Protein AF-A0A372FCJ3-F1 (afdb_monomer_lite)

Radius of gyration: 27.19 Å; chains: 1; bounding box: 44×43×86 Å

Structure (mmCIF, N/CA/C/O backbone):
data_AF-A0A372FCJ3-F1
#
_entry.id   AF-A0A372FCJ3-F1
#
loop_
_atom_site.group_PDB
_atom_site.id
_atom_site.type_symbol
_atom_site.label_atom_id
_atom_site.label_alt_id
_atom_site.label_comp_id
_atom_site.label_asym_id
_atom_site.label_entity_id
_atom_site.label_seq_id
_atom_site.pdbx_PDB_ins_code
_atom_site.Cartn_x
_atom_site.Cartn_y
_atom_site.Cartn_z
_atom_site.occupancy
_atom_site.B_iso_or_equiv
_atom_site.auth_seq_id
_atom_site.auth_comp_id
_atom_site.auth_asym_id
_atom_site.auth_atom_id
_atom_site.pdbx_PDB_model_num
ATOM 1 N N . MET A 1 1 ? 21.772 30.551 -69.635 1.00 58.91 1 MET A N 1
ATOM 2 C CA . MET A 1 1 ? 21.887 29.439 -68.669 1.00 58.91 1 MET A CA 1
ATOM 3 C C . MET A 1 1 ? 22.536 28.269 -69.387 1.00 58.91 1 MET A C 1
ATOM 5 O O . MET A 1 1 ? 22.047 27.864 -70.429 1.00 58.91 1 MET A O 1
ATOM 9 N N . ASN A 1 2 ? 23.707 27.849 -68.930 1.00 59.19 2 ASN A N 1
ATOM 10 C CA . ASN A 1 2 ? 24.645 26.961 -69.618 1.00 59.19 2 ASN A CA 1
ATOM 11 C C . ASN A 1 2 ? 24.620 25.565 -68.984 1.00 59.19 2 ASN A C 1
ATOM 13 O O . ASN A 1 2 ? 24.440 25.435 -67.778 1.00 59.19 2 ASN A O 1
ATOM 17 N N . THR A 1 3 ? 24.827 24.522 -69.788 1.00 62.16 3 THR A N 1
ATOM 18 C CA . THR A 1 3 ? 24.641 23.112 -69.394 1.00 62.16 3 THR A CA 1
ATOM 19 C C . THR A 1 3 ? 25.430 22.729 -68.136 1.00 62.16 3 THR A C 1
ATOM 21 O O . THR A 1 3 ? 24.946 21.970 -67.310 1.00 62.16 3 THR A O 1
ATOM 24 N N . ARG A 1 4 ? 26.602 23.344 -67.917 1.00 72.12 4 ARG A N 1
ATOM 25 C CA . ARG A 1 4 ? 27.419 23.161 -66.701 1.00 72.12 4 ARG A CA 1
ATOM 26 C C . ARG A 1 4 ? 26.780 23.738 -65.427 1.00 72.12 4 ARG A C 1
ATOM 28 O O . ARG A 1 4 ? 26.968 23.170 -64.361 1.00 72.12 4 ARG A O 1
ATOM 35 N N . GLN A 1 5 ? 26.039 24.844 -65.533 1.00 75.44 5 GLN A N 1
ATOM 36 C CA . GLN A 1 5 ? 25.292 25.430 -64.411 1.00 75.44 5 GLN A CA 1
ATOM 37 C C . GLN A 1 5 ? 24.032 24.614 -64.094 1.00 75.44 5 GLN A C 1
ATOM 39 O O . GLN A 1 5 ? 23.666 24.487 -62.932 1.00 75.44 5 GLN A O 1
ATOM 44 N N . ILE A 1 6 ? 23.393 24.026 -65.112 1.00 76.38 6 ILE A N 1
ATOM 45 C CA . ILE A 1 6 ? 22.202 23.179 -64.932 1.00 76.38 6 ILE A CA 1
ATOM 46 C C . ILE A 1 6 ? 22.563 21.910 -64.144 1.00 76.38 6 ILE A C 1
ATOM 48 O O . ILE A 1 6 ? 21.882 21.590 -63.175 1.00 76.38 6 ILE A O 1
ATOM 52 N N . GLU A 1 7 ? 23.679 21.258 -64.481 1.00 76.56 7 GLU A N 1
ATOM 53 C CA . GLU A 1 7 ? 24.198 20.097 -63.738 1.00 76.56 7 GLU A CA 1
ATOM 54 C C . GLU A 1 7 ? 24.492 20.428 -62.264 1.00 76.56 7 GLU A C 1
ATOM 56 O O . GLU A 1 7 ? 24.111 19.682 -61.365 1.00 76.56 7 GLU A O 1
ATOM 61 N N . LEU A 1 8 ? 25.105 21.588 -61.993 1.00 73.81 8 LEU A N 1
ATOM 62 C CA . LEU A 1 8 ? 25.420 22.014 -60.625 1.00 73.81 8 LEU A CA 1
ATOM 63 C C . LEU A 1 8 ? 24.155 22.264 -59.787 1.00 73.81 8 LEU A C 1
ATOM 65 O O . LEU A 1 8 ? 24.099 21.904 -58.611 1.00 73.81 8 LEU A O 1
ATOM 69 N N . ILE A 1 9 ? 23.131 22.863 -60.401 1.00 77.88 9 ILE A N 1
ATOM 70 C CA . ILE A 1 9 ? 21.850 23.172 -59.753 1.00 77.88 9 ILE A CA 1
ATOM 71 C C . ILE A 1 9 ? 21.057 21.889 -59.464 1.00 77.88 9 ILE A C 1
ATOM 73 O O . ILE A 1 9 ? 20.470 21.773 -58.389 1.00 77.88 9 ILE A O 1
ATOM 77 N N . ILE A 1 10 ? 21.082 20.903 -60.368 1.00 77.19 10 ILE A N 1
ATOM 78 C CA . ILE A 1 10 ? 20.436 19.596 -60.162 1.00 77.19 10 ILE A CA 1
ATOM 79 C C . ILE A 1 10 ? 21.084 18.848 -58.990 1.00 77.19 10 ILE A C 1
ATOM 81 O O . ILE A 1 10 ? 20.373 18.309 -58.143 1.00 77.19 10 ILE A O 1
ATOM 85 N N . VAL A 1 11 ? 22.417 18.869 -58.887 1.00 78.38 11 VAL A N 1
ATOM 86 C CA . VAL A 1 11 ? 23.146 18.238 -57.773 1.00 78.38 11 VAL A CA 1
ATOM 87 C C . VAL A 1 11 ? 22.828 18.921 -56.434 1.00 78.38 11 VAL A C 1
ATOM 89 O O . VAL A 1 11 ? 22.583 18.237 -55.442 1.00 78.38 11 VAL A O 1
ATOM 92 N N . LEU A 1 12 ? 22.743 20.256 -56.399 1.00 71.31 12 LEU A N 1
ATOM 93 C CA . LEU A 1 12 ? 22.369 21.018 -55.196 1.00 71.31 12 LEU A CA 1
ATOM 94 C C . LEU A 1 12 ? 20.911 20.778 -54.757 1.00 71.31 12 LEU A C 1
ATOM 96 O O . LEU A 1 12 ? 20.634 20.659 -53.559 1.00 71.31 12 LEU A O 1
ATOM 100 N N . LEU A 1 13 ? 19.979 20.655 -55.707 1.00 69.81 13 LEU A N 1
ATOM 101 C CA . LEU A 1 13 ? 18.579 20.321 -55.421 1.00 69.81 13 LEU A CA 1
ATOM 102 C C . LEU A 1 13 ? 18.431 18.879 -54.918 1.00 69.81 13 LEU A C 1
ATOM 104 O O . LEU A 1 13 ? 17.693 18.650 -53.964 1.00 69.81 13 LEU A O 1
ATOM 108 N N . ALA A 1 14 ? 19.177 17.923 -55.480 1.00 65.56 14 ALA A N 1
ATOM 109 C CA . ALA A 1 14 ? 19.146 16.521 -55.059 1.00 65.56 14 ALA A CA 1
ATOM 110 C C . ALA A 1 14 ? 19.687 16.304 -53.631 1.00 65.56 14 ALA A C 1
ATOM 112 O O . ALA A 1 14 ? 19.119 15.520 -52.873 1.00 65.56 14 ALA A O 1
ATOM 113 N N . ILE A 1 15 ? 20.734 17.036 -53.229 1.00 65.38 15 ILE A N 1
ATOM 114 C CA . ILE A 1 15 ? 21.321 16.965 -51.875 1.00 65.38 15 ILE A CA 1
ATOM 115 C C . ILE A 1 15 ? 20.349 17.486 -50.802 1.00 65.38 15 ILE A C 1
ATOM 117 O O . ILE A 1 15 ? 20.347 16.998 -49.673 1.00 65.38 15 ILE A O 1
ATOM 121 N N . SER A 1 16 ? 19.467 18.422 -51.160 1.00 60.47 16 SER A N 1
ATOM 122 C CA . SER A 1 16 ? 18.473 19.000 -50.243 1.00 60.47 16 SER A CA 1
ATOM 123 C C . SER A 1 16 ? 17.337 18.021 -49.894 1.00 60.47 16 SER A C 1
ATOM 125 O O . SER A 1 16 ? 16.733 18.131 -48.828 1.00 60.47 16 SER A O 1
ATOM 127 N N . ILE A 1 17 ? 17.070 17.030 -50.757 1.00 60.62 17 ILE A N 1
ATOM 128 C CA . ILE A 1 17 ? 15.980 16.046 -50.593 1.00 60.62 17 ILE A CA 1
ATOM 129 C C . ILE A 1 17 ? 16.358 14.943 -49.581 1.00 60.62 17 ILE A C 1
ATOM 131 O O . ILE A 1 17 ? 15.484 14.295 -49.011 1.00 60.62 17 ILE A O 1
ATOM 135 N N . ILE A 1 18 ? 17.649 14.769 -49.273 1.00 58.88 18 ILE A N 1
ATOM 136 C CA . ILE A 1 18 ? 18.139 13.737 -48.339 1.00 58.88 18 ILE A CA 1
ATOM 137 C C . ILE A 1 18 ? 18.043 14.181 -46.861 1.00 58.88 18 ILE A C 1
ATOM 139 O O . ILE A 1 18 ? 18.215 13.367 -45.958 1.00 58.88 18 ILE A O 1
ATOM 143 N N . PHE A 1 19 ? 17.726 15.454 -46.587 1.00 58.00 19 PHE A N 1
ATOM 144 C CA . PHE A 1 19 ? 17.663 16.005 -45.222 1.00 58.00 19 PHE A CA 1
ATOM 145 C C . PHE A 1 19 ? 16.258 16.059 -44.595 1.00 58.00 19 PHE A C 1
ATOM 147 O O . PHE A 1 19 ? 16.135 16.434 -43.431 1.00 58.00 19 PHE A O 1
ATOM 154 N N . GLN A 1 20 ? 15.196 15.646 -45.297 1.00 62.28 20 GLN A N 1
ATOM 155 C CA . GLN A 1 20 ? 13.824 15.624 -44.749 1.00 62.28 20 GLN A CA 1
ATOM 156 C C . GLN A 1 20 ? 13.267 14.207 -44.544 1.00 62.28 20 GLN A C 1
ATOM 158 O O . GLN A 1 20 ? 12.072 13.963 -44.669 1.00 62.28 20 GLN A O 1
ATOM 163 N N . GLY A 1 21 ? 14.146 13.270 -44.182 1.00 57.34 21 GLY A N 1
ATOM 164 C CA . GLY A 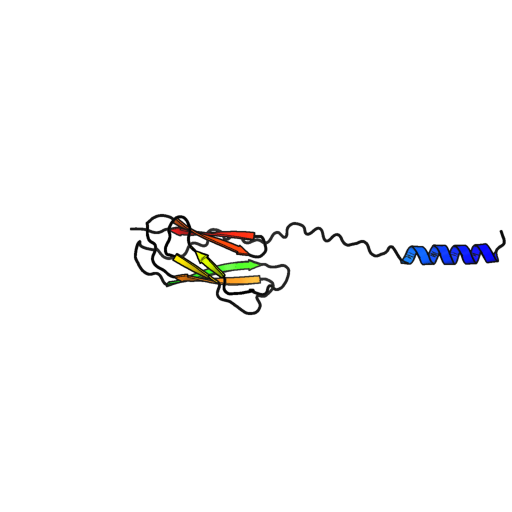1 21 ? 13.793 11.897 -43.817 1.00 57.34 21 GLY A CA 1
ATOM 165 C C . GLY A 1 21 ? 13.741 11.611 -42.314 1.00 57.34 21 GLY A C 1
ATOM 166 O O . GLY A 1 21 ? 13.664 10.451 -41.940 1.00 57.34 21 GLY A O 1
ATOM 167 N N . CYS A 1 22 ? 13.789 12.619 -41.439 1.00 58.19 22 CYS A N 1
ATOM 168 C CA . CYS A 1 22 ? 13.322 12.451 -40.064 1.00 58.19 22 CYS A CA 1
ATOM 169 C C . CYS A 1 22 ? 11.912 13.022 -39.999 1.00 58.19 22 CYS A C 1
ATOM 171 O O . CYS A 1 22 ? 11.716 14.169 -39.593 1.00 58.19 22 CYS A O 1
ATOM 173 N N . SER A 1 23 ? 10.918 12.207 -40.372 1.00 56.62 23 SER A N 1
ATOM 174 C CA . SER A 1 23 ? 9.629 12.368 -39.709 1.00 56.62 23 SER A CA 1
ATOM 175 C C . SER A 1 23 ? 9.979 12.294 -38.234 1.00 56.62 23 SER A C 1
ATOM 177 O O . SER A 1 23 ? 10.570 11.310 -37.786 1.00 56.62 23 SER A O 1
ATOM 179 N N . LYS A 1 24 ? 9.684 13.346 -37.469 1.00 46.84 24 LYS A N 1
ATOM 180 C CA . LYS A 1 24 ? 9.409 13.101 -36.064 1.00 46.84 24 LYS A CA 1
ATOM 181 C C . LYS A 1 24 ? 8.361 12.008 -36.131 1.00 46.84 24 LYS A C 1
ATOM 183 O O . LYS A 1 24 ? 7.272 12.219 -36.665 1.00 46.84 24 LYS A O 1
ATOM 188 N N . ASN A 1 25 ? 8.743 10.795 -35.754 1.00 54.34 25 ASN A N 1
ATOM 189 C CA . ASN A 1 25 ? 7.759 9.869 -35.272 1.00 54.34 25 ASN A CA 1
ATOM 190 C C . ASN A 1 25 ? 7.222 10.641 -34.080 1.00 54.34 25 ASN A C 1
ATOM 192 O O . ASN A 1 25 ? 7.838 10.646 -33.013 1.00 54.34 25 ASN A O 1
ATOM 196 N N . ASP A 1 26 ? 6.136 11.379 -34.301 1.00 47.34 26 ASP A N 1
ATOM 197 C CA . ASP A 1 26 ? 5.164 11.577 -33.261 1.00 47.34 26 ASP A CA 1
ATOM 198 C C . ASP A 1 26 ? 4.825 10.144 -32.887 1.00 47.34 26 ASP A C 1
ATOM 200 O O . ASP A 1 26 ? 3.992 9.468 -33.491 1.00 47.34 26 ASP A O 1
ATOM 204 N N . PHE A 1 27 ? 5.600 9.628 -31.932 1.00 46.09 27 PHE A N 1
ATOM 205 C CA . PHE A 1 27 ? 5.099 8.679 -30.990 1.00 46.09 27 PHE A CA 1
ATOM 206 C C . PHE A 1 27 ?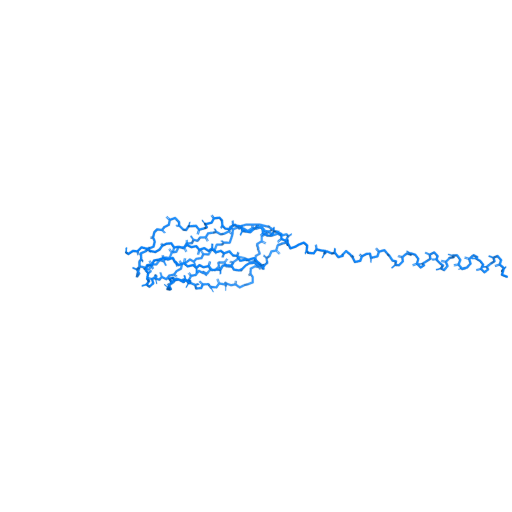 3.942 9.451 -30.388 1.00 46.09 27 PHE A C 1
ATOM 208 O O . PHE A 1 27 ? 4.084 10.199 -29.423 1.00 46.09 27 PHE A O 1
ATOM 215 N N . VAL A 1 28 ? 2.799 9.340 -31.063 1.00 42.16 28 VAL A N 1
ATOM 216 C CA . VAL A 1 28 ? 1.521 9.350 -30.412 1.00 42.16 28 VAL A CA 1
ATOM 217 C C . VAL A 1 28 ? 1.772 8.331 -29.321 1.00 42.16 28 VAL A C 1
ATOM 219 O O . VAL A 1 28 ? 1.776 7.124 -29.564 1.00 42.16 28 VAL A O 1
ATOM 222 N N . VAL A 1 29 ? 2.109 8.837 -28.132 1.00 46.50 29 VAL A N 1
ATOM 223 C CA . VAL A 1 29 ? 1.764 8.178 -26.894 1.00 46.50 29 VAL A CA 1
ATOM 224 C C . VAL A 1 29 ? 0.251 8.083 -27.035 1.00 46.50 29 VAL A C 1
ATOM 226 O O . VAL A 1 29 ? -0.495 8.952 -26.595 1.00 46.50 29 VAL A O 1
ATOM 22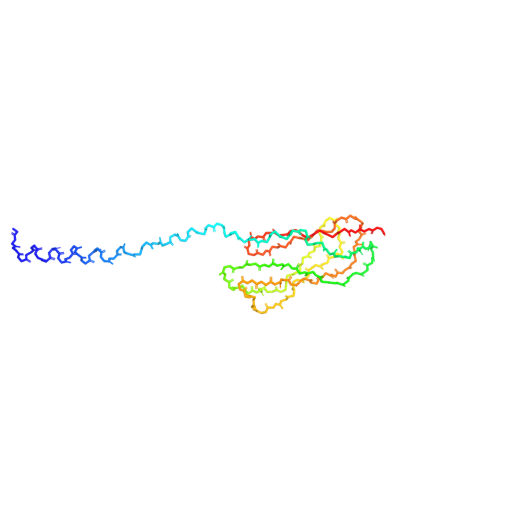9 N N . SER A 1 30 ? -0.209 7.066 -27.773 1.00 39.25 30 SER A N 1
ATOM 230 C CA . SER A 1 30 ? -1.500 6.473 -27.513 1.00 39.25 30 SER A CA 1
ATOM 231 C C . SER A 1 30 ? -1.453 6.314 -26.010 1.00 39.25 30 SER A C 1
ATOM 233 O O . SER A 1 30 ? -0.437 5.777 -25.551 1.00 39.25 30 SER A O 1
ATOM 235 N N . PRO A 1 31 ? -2.411 6.862 -25.242 1.00 40.44 31 PRO A N 1
ATOM 236 C CA . PRO A 1 31 ? -2.407 6.644 -23.808 1.00 40.44 31 PRO A CA 1
ATOM 237 C C . PRO A 1 31 ? -2.215 5.147 -23.655 1.00 40.44 31 PRO A C 1
ATOM 239 O O . PRO A 1 31 ? -3.014 4.371 -24.194 1.00 40.44 31 PRO A O 1
ATOM 242 N N . ALA A 1 32 ? -1.040 4.772 -23.137 1.00 47.59 32 ALA A N 1
ATOM 243 C CA . ALA A 1 32 ? -0.653 3.387 -23.066 1.00 47.59 32 ALA A CA 1
ATOM 244 C C . ALA A 1 32 ? -1.815 2.760 -22.324 1.00 47.59 32 ALA A C 1
ATOM 246 O O . ALA A 1 32 ? -2.195 3.229 -21.248 1.00 47.59 32 ALA A O 1
ATOM 247 N N . VAL A 1 33 ? -2.469 1.785 -22.941 1.00 44.31 33 VAL A N 1
ATOM 248 C CA . VAL A 1 33 ? -3.415 0.982 -22.191 1.00 44.31 33 VAL A CA 1
ATOM 249 C C . VAL A 1 33 ? -2.528 0.135 -21.292 1.00 44.31 33 VAL A C 1
ATOM 251 O O . VAL A 1 33 ? -2.204 -1.008 -21.593 1.00 44.31 33 VAL A O 1
ATOM 254 N N . VAL A 1 34 ? -2.053 0.733 -20.200 1.00 47.69 34 VAL A N 1
ATOM 255 C CA . VAL A 1 34 ? -1.636 -0.028 -19.045 1.00 47.69 34 VAL A CA 1
ATOM 256 C C . VAL A 1 34 ? -2.957 -0.556 -18.528 1.00 47.69 34 VAL A C 1
ATOM 258 O O . VAL A 1 34 ? -3.775 0.150 -17.941 1.00 47.69 34 VAL A O 1
ATOM 261 N N . ASN A 1 35 ? -3.214 -1.814 -18.838 1.00 42.75 35 ASN A N 1
ATOM 262 C CA . ASN A 1 35 ? -4.052 -2.610 -17.979 1.00 42.75 35 ASN A CA 1
ATOM 263 C C . ASN A 1 35 ? -3.328 -2.685 -16.624 1.00 42.75 35 ASN A C 1
ATOM 265 O O . ASN A 1 35 ? -2.322 -3.384 -16.497 1.00 42.75 35 ASN A O 1
ATOM 269 N N . PRO A 1 36 ? -3.899 -2.057 -15.594 1.00 58.44 36 PRO A N 1
ATOM 270 C CA . PRO A 1 36 ? -4.207 -2.825 -14.419 1.00 58.44 36 PRO A CA 1
ATOM 271 C C . PRO A 1 36 ? -5.679 -2.565 -14.126 1.00 58.44 36 PRO A C 1
ATOM 273 O O . PRO A 1 36 ? -6.002 -1.640 -13.385 1.00 58.44 36 PRO A O 1
ATOM 276 N N . PRO A 1 37 ? -6.625 -3.356 -14.655 1.00 54.34 37 PRO A N 1
ATOM 277 C CA . PRO A 1 37 ? -7.819 -3.542 -13.878 1.00 54.34 37 PRO A CA 1
ATOM 278 C C . PRO A 1 37 ? -7.355 -4.491 -12.784 1.00 54.34 37 PRO A C 1
ATOM 280 O O . PRO A 1 37 ? -7.238 -5.684 -13.027 1.00 54.34 37 PRO A O 1
ATOM 283 N N . CYS A 1 38 ? -6.978 -3.967 -11.622 1.00 62.12 38 CYS A N 1
ATOM 284 C CA . CYS A 1 38 ? -7.072 -4.730 -10.388 1.00 62.12 38 CYS A CA 1
ATOM 285 C C . CYS A 1 38 ? -8.531 -5.182 -10.332 1.00 62.12 38 CYS A C 1
ATOM 287 O O . CYS A 1 38 ? -9.369 -4.353 -9.974 1.00 62.12 38 CYS A O 1
ATOM 289 N N . PRO A 1 39 ? -8.910 -6.386 -10.796 1.00 51.47 39 PRO A N 1
ATOM 290 C CA . PRO A 1 39 ? -10.310 -6.736 -10.832 1.00 51.47 39 PRO A CA 1
ATOM 291 C C . PRO A 1 39 ? -10.566 -7.183 -9.406 1.00 51.47 39 PRO A C 1
ATOM 293 O O . PRO A 1 39 ? -10.329 -8.335 -9.066 1.00 51.47 39 PRO A O 1
ATOM 296 N N . ASP A 1 40 ? -10.860 -6.212 -8.546 1.00 54.75 40 ASP A N 1
ATOM 297 C CA . ASP A 1 40 ? -11.122 -6.414 -7.136 1.00 54.75 40 ASP A CA 1
ATOM 298 C C . ASP A 1 40 ? -10.013 -7.227 -6.463 1.00 54.75 40 ASP A C 1
ATOM 300 O O . ASP A 1 40 ? -10.221 -8.392 -6.122 1.00 54.75 40 ASP A O 1
ATOM 304 N N . ALA A 1 41 ? -8.826 -6.637 -6.263 1.00 55.22 41 ALA A N 1
ATOM 305 C CA . ALA A 1 41 ? -7.836 -7.226 -5.362 1.00 55.22 41 ALA A CA 1
ATOM 306 C C . ALA A 1 41 ? -8.448 -7.286 -3.949 1.00 55.22 41 ALA A C 1
ATOM 308 O O . ALA A 1 41 ? -8.273 -6.400 -3.121 1.00 55.22 41 ALA A O 1
ATOM 309 N N . LYS A 1 42 ? -9.260 -8.310 -3.701 1.00 58.19 42 LYS A N 1
ATOM 310 C CA . LYS A 1 42 ? -9.864 -8.623 -2.423 1.00 58.19 42 LYS A CA 1
ATOM 311 C C . LYS A 1 42 ? -8.841 -9.453 -1.693 1.00 58.19 42 LYS A C 1
ATOM 313 O O . LYS A 1 42 ? -8.421 -10.510 -2.158 1.00 58.19 42 LYS A O 1
ATOM 318 N N . LEU A 1 43 ? -8.433 -8.961 -0.539 1.00 66.31 43 LEU A N 1
ATOM 319 C CA . LEU A 1 43 ? -7.721 -9.788 0.412 1.00 66.31 43 LEU A CA 1
ATOM 320 C C . LEU A 1 43 ? -8.672 -10.920 0.812 1.00 66.31 43 LEU A C 1
ATOM 322 O O . LEU A 1 43 ? -9.801 -10.658 1.222 1.00 66.31 43 LEU A O 1
ATOM 326 N N . SER A 1 44 ? -8.238 -12.172 0.697 1.00 63.81 44 SER A N 1
ATOM 327 C CA . SER A 1 44 ? -9.045 -13.347 1.072 1.00 63.81 44 SER A CA 1
ATOM 328 C C . SER A 1 44 ? -9.218 -13.502 2.591 1.00 63.81 44 SER A C 1
ATOM 330 O O . SER A 1 44 ? -9.457 -14.604 3.079 1.00 63.81 44 SER A O 1
ATOM 332 N N . VAL A 1 45 ? -9.043 -12.421 3.351 1.00 69.69 45 VAL A N 1
ATOM 333 C CA . VAL A 1 45 ? -9.022 -12.408 4.809 1.00 69.69 45 VAL A CA 1
ATOM 334 C C . VAL A 1 45 ? -10.047 -11.401 5.301 1.00 69.69 45 VAL A C 1
ATOM 336 O O . VAL A 1 45 ? -10.110 -10.270 4.823 1.00 69.69 45 VAL A O 1
ATOM 339 N N . THR A 1 46 ? -10.842 -11.824 6.274 1.00 80.31 46 THR A N 1
ATOM 340 C CA . THR A 1 46 ? -11.756 -10.950 7.001 1.00 80.31 46 THR A CA 1
ATOM 341 C C . THR A 1 46 ? -10.970 -10.153 8.034 1.00 80.31 46 THR A C 1
ATOM 343 O O . THR A 1 46 ? -10.324 -10.733 8.904 1.00 80.31 46 THR A O 1
ATOM 346 N N . LEU A 1 47 ? -11.024 -8.827 7.940 1.00 89.38 47 LEU A N 1
ATOM 347 C CA . LEU A 1 47 ? -10.423 -7.934 8.924 1.00 89.38 47 LEU A CA 1
ATOM 348 C C . LEU A 1 47 ? -11.468 -7.529 9.960 1.00 89.38 47 LEU A C 1
ATOM 350 O O . LEU A 1 47 ? -12.623 -7.285 9.614 1.00 89.38 47 LEU A O 1
ATOM 354 N N . ILE A 1 48 ? -11.049 -7.451 11.220 1.00 94.12 48 ILE A N 1
ATOM 355 C CA . ILE A 1 48 ? -11.903 -7.119 12.363 1.00 94.12 48 ILE A CA 1
ATOM 356 C C . ILE A 1 48 ? -11.425 -5.794 12.953 1.00 94.12 48 ILE A C 1
ATOM 358 O O . ILE A 1 48 ? -10.216 -5.589 13.124 1.00 94.12 48 ILE A O 1
ATOM 362 N N . ARG A 1 49 ? -12.360 -4.896 13.276 1.00 95.50 49 ARG A N 1
ATOM 363 C CA . ARG A 1 49 ? -12.070 -3.599 13.905 1.00 95.50 49 ARG A CA 1
ATOM 364 C C . ARG A 1 49 ? -11.156 -3.762 15.126 1.00 95.50 49 ARG A C 1
ATOM 366 O O . ARG A 1 49 ? -11.371 -4.622 15.974 1.00 95.50 49 ARG A O 1
ATOM 373 N N . GLY A 1 50 ? -10.134 -2.915 15.230 1.00 93.94 50 GLY A N 1
ATOM 374 C CA . GLY A 1 50 ? -9.197 -2.867 16.356 1.00 93.94 50 GLY A CA 1
ATOM 375 C C . GLY A 1 50 ? -8.199 -4.026 16.424 1.00 93.94 50 GLY A C 1
ATOM 376 O O . GLY A 1 50 ? -7.294 -3.991 17.256 1.00 93.94 50 GLY A O 1
ATOM 377 N N . THR A 1 51 ? -8.313 -5.029 15.551 1.00 94.56 51 THR A N 1
ATOM 378 C CA . THR A 1 51 ? -7.385 -6.163 15.517 1.00 94.56 51 THR A CA 1
ATOM 379 C C . THR A 1 51 ? -6.178 -5.821 14.660 1.00 94.56 51 THR A C 1
ATOM 381 O O . THR A 1 51 ? -6.322 -5.423 13.505 1.00 94.56 51 THR A O 1
ATOM 384 N N . THR A 1 52 ? -4.979 -6.008 15.211 1.00 94.19 52 THR A N 1
ATOM 385 C CA . THR A 1 52 ? -3.746 -5.835 14.443 1.00 94.19 52 THR A CA 1
ATOM 386 C C . THR A 1 52 ? -3.670 -6.868 13.332 1.00 94.19 52 THR A C 1
ATOM 388 O O . THR A 1 52 ? -3.742 -8.074 13.566 1.00 94.19 52 THR A O 1
ATOM 391 N N . TYR A 1 53 ? -3.486 -6.373 12.118 1.00 92.38 53 TYR A N 1
ATOM 392 C CA . TYR A 1 53 ? -3.306 -7.151 10.915 1.00 92.38 53 TYR A CA 1
ATOM 393 C C . TYR A 1 53 ? -1.891 -6.969 10.371 1.00 92.38 53 TYR A C 1
ATOM 395 O O . TYR A 1 53 ? -1.327 -5.874 10.401 1.00 92.38 53 TYR A O 1
ATOM 403 N N . MET A 1 54 ? -1.327 -8.056 9.851 1.00 92.19 54 MET A N 1
ATOM 404 C CA . MET A 1 54 ? -0.112 -8.035 9.050 1.00 92.19 54 MET A CA 1
ATOM 405 C C . MET A 1 54 ? -0.234 -9.104 7.969 1.00 92.19 54 MET A C 1
ATOM 407 O O . MET A 1 54 ? -0.367 -10.289 8.269 1.00 92.19 54 MET A O 1
ATOM 411 N N . GLY A 1 55 ? -0.192 -8.692 6.710 1.00 89.00 55 GLY A N 1
ATOM 412 C CA . GLY A 1 55 ? -0.301 -9.609 5.583 1.00 89.00 55 GLY A CA 1
ATOM 413 C C . GLY A 1 55 ? 0.154 -8.965 4.289 1.00 89.00 55 GLY A C 1
ATOM 414 O O . GLY A 1 55 ? 0.664 -7.848 4.287 1.00 89.00 55 GLY A O 1
ATOM 415 N N . THR A 1 56 ? -0.015 -9.668 3.176 1.00 87.06 56 THR A N 1
ATOM 416 C CA . THR A 1 56 ? 0.399 -9.171 1.864 1.00 87.06 56 THR A CA 1
ATOM 417 C C . THR A 1 56 ? -0.701 -9.342 0.828 1.00 87.06 56 THR A C 1
ATOM 419 O O . THR A 1 56 ? -1.518 -10.258 0.911 1.00 87.06 56 THR A O 1
ATOM 422 N N . PHE A 1 57 ? -0.711 -8.461 -0.168 1.00 83.19 57 PHE A N 1
ATOM 423 C CA . PHE A 1 57 ? -1.451 -8.660 -1.410 1.00 83.19 57 PHE A CA 1
ATOM 424 C C . PHE A 1 57 ? -0.548 -8.374 -2.604 1.00 83.19 57 PHE A C 1
ATOM 426 O O . PHE A 1 57 ? 0.448 -7.654 -2.496 1.00 83.19 57 PHE A O 1
ATOM 433 N N . THR A 1 58 ? -0.889 -8.960 -3.747 1.00 81.00 58 THR A N 1
ATOM 434 C CA . THR A 1 58 ? -0.134 -8.787 -4.987 1.00 81.00 58 THR A CA 1
ATOM 435 C C . THR A 1 58 ? -0.996 -8.159 -6.063 1.00 81.00 58 THR A C 1
ATOM 437 O O . THR A 1 58 ? -2.137 -8.576 -6.254 1.00 81.00 58 THR A O 1
ATOM 440 N N . VAL A 1 59 ? -0.430 -7.214 -6.803 1.00 79.94 59 VAL A N 1
ATOM 441 C CA . VAL A 1 59 ? -1.082 -6.560 -7.937 1.00 79.94 59 VAL A CA 1
ATOM 442 C C . VAL A 1 59 ? -0.336 -6.931 -9.216 1.00 79.94 59 VAL A C 1
ATOM 444 O O . VAL A 1 59 ? 0.854 -6.621 -9.327 1.00 79.94 59 VAL A O 1
ATOM 447 N N . PRO A 1 60 ? -0.981 -7.613 -10.177 1.00 78.56 60 PRO A N 1
ATOM 448 C CA . PRO A 1 60 ? -0.363 -7.870 -11.466 1.00 78.56 60 PRO A CA 1
ATOM 449 C C . PRO A 1 60 ? -0.193 -6.563 -12.240 1.00 78.56 60 PRO A C 1
ATOM 451 O O . PRO A 1 60 ? -1.090 -5.722 -12.258 1.00 78.56 60 PRO A O 1
ATOM 454 N N . TYR A 1 6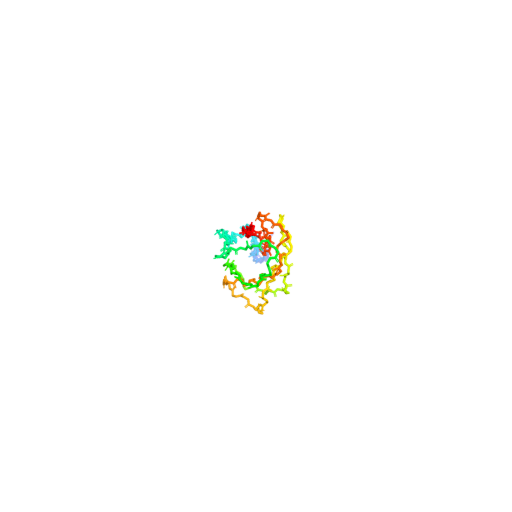1 ? 0.952 -6.405 -12.898 1.00 76.38 61 TYR A N 1
ATOM 455 C CA . TYR A 1 61 ? 1.234 -5.253 -13.746 1.00 76.38 61 TYR A CA 1
ATOM 456 C C . TYR A 1 61 ? 1.887 -5.694 -15.060 1.00 76.38 61 TYR A C 1
ATOM 458 O O . TYR A 1 61 ? 2.591 -6.708 -15.128 1.00 76.38 61 TYR A O 1
ATOM 466 N N . VAL A 1 62 ? 1.666 -4.903 -16.106 1.00 76.38 62 VAL A N 1
ATOM 467 C CA . VAL A 1 62 ? 2.290 -5.056 -17.423 1.00 76.38 62 VAL A CA 1
ATOM 468 C C . VAL A 1 62 ? 2.824 -3.694 -17.842 1.00 76.38 62 VAL A C 1
ATOM 470 O O . VAL A 1 62 ? 2.202 -2.671 -17.564 1.00 76.38 62 VAL A O 1
ATOM 473 N N . ALA A 1 63 ? 3.986 -3.666 -18.477 1.00 73.38 63 ALA A N 1
ATOM 474 C CA . ALA A 1 63 ? 4.670 -2.439 -18.830 1.00 73.38 63 ALA A CA 1
ATOM 475 C C . ALA A 1 63 ? 5.383 -2.553 -20.171 1.00 73.38 63 ALA A C 1
ATOM 477 O O . ALA A 1 63 ? 6.070 -3.530 -20.460 1.00 73.38 63 ALA A O 1
ATOM 478 N N . GLU A 1 64 ? 5.293 -1.504 -20.983 1.00 69.25 64 GLU A N 1
ATOM 479 C CA . GLU A 1 64 ? 5.968 -1.483 -22.279 1.00 69.25 64 GLU A CA 1
ATOM 480 C C . GLU A 1 64 ? 7.491 -1.439 -22.143 1.00 69.25 64 GLU A C 1
ATOM 482 O O . GLU A 1 64 ? 8.193 -1.895 -23.039 1.00 69.25 64 GLU A O 1
ATOM 487 N N . LYS A 1 65 ? 8.026 -0.928 -21.032 1.00 74.44 65 LYS A N 1
ATOM 488 C CA . LYS A 1 65 ? 9.461 -0.876 -20.722 1.00 74.44 65 LYS A CA 1
ATOM 489 C C . LYS A 1 65 ? 9.697 -1.396 -19.299 1.00 74.44 65 LYS A C 1
ATOM 491 O O . LYS A 1 65 ? 8.776 -1.327 -18.490 1.00 74.44 65 LYS A O 1
ATOM 496 N N . PRO A 1 66 ? 10.896 -1.921 -18.982 1.00 73.06 66 PRO A N 1
ATOM 497 C CA . PRO A 1 66 ? 11.260 -2.201 -17.598 1.00 73.06 66 PRO A CA 1
ATOM 498 C C . PRO A 1 66 ? 11.092 -0.938 -16.756 1.00 73.06 66 PRO A C 1
ATOM 500 O O . PRO A 1 66 ? 11.467 0.150 -17.199 1.00 73.06 66 PRO A O 1
ATOM 503 N N . ILE A 1 67 ? 10.519 -1.093 -15.570 1.00 70.94 67 ILE A N 1
ATOM 504 C CA . ILE A 1 67 ? 10.294 0.006 -14.633 1.00 70.94 67 ILE A CA 1
ATOM 505 C C . ILE A 1 67 ? 11.196 -0.236 -13.433 1.00 70.94 67 ILE A C 1
ATOM 507 O O . ILE A 1 67 ? 11.303 -1.359 -12.937 1.00 70.94 67 ILE A O 1
ATOM 511 N N . ALA A 1 68 ? 11.850 0.822 -12.976 1.00 72.25 68 ALA A N 1
ATOM 512 C CA . ALA A 1 68 ? 12.464 0.828 -11.664 1.00 72.25 68 ALA A CA 1
ATOM 513 C C . ALA A 1 68 ? 11.382 1.175 -10.634 1.00 72.25 68 ALA A C 1
ATOM 515 O O . ALA A 1 68 ? 10.636 2.140 -10.822 1.00 72.25 68 ALA A O 1
ATOM 516 N N . LEU A 1 69 ? 11.260 0.379 -9.568 1.00 71.00 69 LEU A N 1
ATOM 517 C CA . LEU A 1 69 ? 10.470 0.793 -8.411 1.00 71.00 69 LEU A CA 1
ATOM 518 C C . LEU A 1 69 ? 11.297 1.811 -7.642 1.00 71.00 69 LEU A C 1
ATOM 520 O O . LEU A 1 69 ? 12.148 1.474 -6.820 1.00 71.00 69 LEU A O 1
ATOM 524 N N . GLU A 1 70 ? 11.076 3.073 -7.971 1.00 57.66 70 GLU A N 1
ATOM 525 C CA . GLU A 1 70 ? 11.714 4.180 -7.287 1.00 57.66 70 GLU A CA 1
ATOM 526 C C . GLU A 1 70 ? 11.024 4.337 -5.923 1.00 57.66 70 GLU A C 1
ATOM 528 O O . GLU A 1 70 ? 9.947 4.921 -5.811 1.00 57.66 70 GLU A O 1
ATOM 533 N N . THR A 1 71 ? 11.680 3.835 -4.873 1.00 64.19 71 THR A N 1
ATOM 534 C CA . THR A 1 71 ? 11.330 3.972 -3.441 1.00 64.19 71 THR A CA 1
ATOM 535 C C . THR A 1 71 ? 10.184 3.096 -2.908 1.00 64.19 71 THR A C 1
ATOM 537 O O . THR A 1 71 ? 9.223 2.764 -3.598 1.00 64.19 71 THR A O 1
ATOM 540 N N . GLU A 1 72 ? 10.292 2.711 -1.629 1.00 68.50 72 GLU A N 1
ATOM 541 C CA . GLU A 1 72 ? 9.168 2.143 -0.877 1.00 68.50 72 GLU A CA 1
ATOM 542 C C . GLU A 1 72 ? 8.050 3.188 -0.808 1.00 68.50 72 GLU A C 1
ATOM 544 O O . GLU A 1 72 ? 8.241 4.278 -0.269 1.00 68.50 72 GLU A O 1
ATOM 549 N N . ASN A 1 73 ? 6.889 2.865 -1.373 1.00 81.44 73 ASN A N 1
ATOM 550 C CA . ASN A 1 73 ? 5.715 3.723 -1.308 1.00 81.44 73 ASN A CA 1
ATOM 551 C C . ASN A 1 73 ? 4.766 3.189 -0.236 1.00 81.44 73 ASN A C 1
ATOM 553 O O . ASN A 1 73 ? 4.329 2.039 -0.329 1.00 81.44 73 ASN A O 1
ATOM 557 N N . THR A 1 74 ? 4.456 4.012 0.763 1.00 90.19 74 THR A N 1
ATOM 558 C CA . THR A 1 74 ? 3.468 3.690 1.798 1.00 90.19 74 THR A CA 1
ATOM 559 C C . THR A 1 74 ? 2.195 4.477 1.545 1.00 90.19 74 THR A C 1
ATOM 561 O O . THR A 1 74 ? 2.227 5.692 1.370 1.00 90.19 74 THR A O 1
ATOM 564 N N . ILE A 1 75 ? 1.074 3.767 1.533 1.00 91.94 75 ILE A N 1
ATOM 565 C CA . ILE A 1 75 ? -0.244 4.285 1.192 1.00 91.94 75 ILE A CA 1
ATOM 566 C C . ILE A 1 75 ? -1.154 4.039 2.388 1.00 91.94 75 ILE A C 1
ATOM 568 O O . ILE A 1 75 ? -1.293 2.905 2.847 1.00 91.94 75 ILE A O 1
ATOM 572 N N . GLU A 1 76 ? -1.771 5.096 2.900 1.00 95.06 76 GLU A N 1
ATOM 573 C CA . GLU A 1 76 ? -2.731 4.993 3.999 1.00 95.06 76 GLU A CA 1
ATOM 574 C C . GLU A 1 76 ? -4.115 4.591 3.482 1.00 95.06 76 GLU A C 1
ATOM 576 O O . GLU A 1 76 ? -4.523 4.974 2.380 1.00 95.06 76 GLU A O 1
ATOM 581 N N . SER A 1 77 ? -4.862 3.833 4.284 1.00 94.25 77 SER A N 1
ATOM 582 C CA . SER A 1 77 ? -6.244 3.503 3.955 1.00 94.25 77 SER A CA 1
ATOM 583 C C . SER A 1 77 ? -7.177 4.709 4.116 1.00 94.25 77 SER A C 1
ATOM 585 O O . SER A 1 77 ? -7.114 5.471 5.083 1.00 94.25 77 SER A O 1
ATOM 587 N N . THR A 1 78 ? -8.105 4.850 3.173 1.00 94.19 78 THR A N 1
ATOM 588 C CA . THR A 1 78 ? -9.213 5.814 3.207 1.00 94.19 78 THR A CA 1
ATOM 589 C C . THR A 1 78 ? -10.541 5.103 3.491 1.00 94.19 78 THR A C 1
ATOM 591 O O . THR A 1 78 ? -10.644 3.883 3.359 1.00 94.19 78 THR A O 1
ATOM 594 N N . GLY A 1 79 ? -11.566 5.841 3.932 1.00 91.75 79 GLY A N 1
ATOM 595 C CA . GLY A 1 79 ? -12.836 5.268 4.404 1.00 91.75 79 GLY A CA 1
ATOM 596 C C . GLY A 1 79 ? -12.731 4.714 5.828 1.00 91.75 79 GLY A C 1
ATOM 597 O O . GLY A 1 79 ? -13.284 5.303 6.753 1.00 91.75 79 GLY A O 1
ATOM 598 N N . VAL A 1 80 ? -11.958 3.643 6.011 1.00 94.00 80 VAL A N 1
ATOM 599 C CA . VAL A 1 80 ? -11.508 3.145 7.323 1.00 94.00 80 VAL A CA 1
ATOM 600 C C . VAL A 1 80 ? -10.021 3.460 7.478 1.00 94.00 80 VAL A C 1
ATOM 602 O O . VAL A 1 80 ? -9.239 3.132 6.589 1.00 94.00 80 VAL A O 1
ATOM 605 N N . LYS A 1 81 ? -9.628 4.096 8.586 1.00 95.50 81 LYS A N 1
ATOM 606 C CA . LYS A 1 81 ? -8.231 4.450 8.905 1.00 95.50 81 LYS A CA 1
ATOM 607 C C . LYS A 1 81 ? -7.536 3.354 9.721 1.00 95.50 81 LYS A C 1
ATOM 609 O O . LYS A 1 81 ? -8.190 2.418 10.176 1.00 95.50 81 LYS A O 1
ATOM 614 N N . GLY A 1 82 ? -6.221 3.489 9.895 1.00 93.94 82 GLY A N 1
ATOM 615 C CA . GLY A 1 82 ? -5.416 2.626 10.766 1.00 93.94 82 GLY A CA 1
ATOM 616 C C . GLY A 1 82 ? -4.718 1.466 10.053 1.00 93.94 82 GLY A C 1
ATOM 617 O O . GLY A 1 82 ? -4.011 0.696 10.701 1.00 93.94 82 GLY A O 1
ATOM 618 N N . LEU A 1 83 ? -4.859 1.356 8.727 1.00 95.06 83 LEU A N 1
ATOM 619 C CA . LEU A 1 83 ? -4.103 0.417 7.901 1.00 95.06 83 LEU A CA 1
ATOM 620 C C . LEU A 1 83 ? -3.154 1.161 6.952 1.00 95.06 83 LEU A C 1
ATOM 622 O O . LEU A 1 83 ? -3.494 2.203 6.388 1.00 95.06 83 LEU A O 1
ATOM 626 N N . LEU A 1 84 ? -1.974 0.585 6.744 1.00 95.19 84 LEU A N 1
ATOM 627 C CA . LEU A 1 84 ? -0.928 1.069 5.849 1.00 95.19 84 LEU A CA 1
ATOM 628 C C . LEU A 1 84 ? -0.579 -0.032 4.851 1.00 95.19 84 LEU A C 1
ATOM 630 O O . LEU A 1 84 ? -0.362 -1.169 5.259 1.00 95.19 84 LEU A O 1
ATOM 634 N N . ALA A 1 85 ? -0.504 0.297 3.564 1.00 91.75 85 ALA A N 1
ATOM 635 C CA . ALA A 1 85 ? -0.025 -0.591 2.512 1.00 91.75 85 ALA A CA 1
ATOM 636 C C . ALA A 1 85 ? 1.331 -0.098 1.997 1.00 91.75 85 ALA A C 1
ATOM 638 O O . ALA A 1 85 ? 1.419 0.973 1.402 1.00 91.75 85 ALA A O 1
ATOM 639 N N . THR A 1 86 ? 2.384 -0.886 2.192 1.00 91.00 86 THR A N 1
ATOM 640 C CA . THR A 1 86 ? 3.749 -0.549 1.775 1.00 91.00 86 THR A CA 1
ATOM 641 C C . THR A 1 86 ? 4.186 -1.426 0.610 1.00 91.00 86 THR A C 1
ATOM 643 O O . THR A 1 86 ? 4.200 -2.654 0.721 1.00 91.00 86 THR A O 1
ATOM 646 N N . LEU A 1 87 ? 4.564 -0.806 -0.508 1.00 86.69 87 LEU A N 1
ATOM 647 C CA . LEU A 1 87 ? 5.140 -1.496 -1.659 1.00 86.69 87 LEU A CA 1
ATOM 648 C C . LEU A 1 87 ? 6.522 -2.042 -1.297 1.00 86.69 87 LEU A C 1
ATOM 650 O O . LEU A 1 87 ? 7.431 -1.286 -0.953 1.00 86.69 87 LEU A O 1
ATOM 654 N N . LYS A 1 88 ? 6.704 -3.355 -1.430 1.00 82.81 88 LYS A N 1
ATOM 655 C CA . LYS A 1 88 ? 8.013 -3.983 -1.270 1.00 82.81 88 LYS A CA 1
ATOM 656 C C . LYS A 1 88 ? 8.883 -3.644 -2.480 1.00 82.81 88 LYS A C 1
ATOM 658 O O . LYS A 1 88 ? 8.593 -4.087 -3.590 1.00 82.81 88 LYS A O 1
ATOM 663 N N . ASN A 1 89 ? 9.964 -2.899 -2.256 1.00 72.12 89 ASN A N 1
ATOM 664 C CA . ASN A 1 89 ? 10.912 -2.553 -3.309 1.00 72.12 89 ASN A CA 1
ATOM 665 C C . ASN A 1 89 ? 11.570 -3.822 -3.887 1.00 72.12 89 ASN A C 1
ATOM 667 O O . ASN A 1 89 ? 12.108 -4.656 -3.152 1.00 72.12 89 ASN A O 1
ATOM 671 N N . ASN A 1 90 ? 11.528 -3.968 -5.209 1.00 62.56 90 ASN A N 1
ATOM 672 C CA . ASN A 1 90 ? 12.387 -4.876 -5.947 1.00 62.56 90 ASN A CA 1
ATOM 673 C C . ASN A 1 90 ? 13.046 -4.101 -7.099 1.00 62.56 90 ASN A C 1
ATOM 675 O O . ASN A 1 90 ? 12.420 -3.346 -7.834 1.00 62.56 90 ASN A O 1
ATOM 679 N N . THR A 1 91 ? 14.366 -4.247 -7.181 1.00 59.50 91 THR A N 1
ATOM 680 C CA . THR A 1 91 ? 15.300 -3.251 -7.722 1.00 59.50 91 THR A CA 1
ATOM 681 C C . THR A 1 91 ? 15.133 -2.973 -9.218 1.00 59.50 91 THR A C 1
ATOM 683 O O . THR A 1 91 ? 15.538 -1.917 -9.682 1.00 59.50 91 THR A O 1
ATOM 686 N N . LEU A 1 92 ? 14.520 -3.893 -9.967 1.00 57.41 92 LEU A N 1
ATOM 687 C CA . LEU A 1 92 ? 14.099 -3.731 -11.357 1.00 57.41 92 LEU A CA 1
ATOM 688 C C . LEU A 1 92 ? 12.978 -4.730 -11.626 1.00 57.41 92 LEU A C 1
ATOM 690 O O . LEU A 1 92 ? 13.177 -5.939 -11.478 1.00 57.41 92 LEU A O 1
ATOM 694 N N . VAL A 1 93 ? 11.825 -4.243 -12.066 1.00 64.12 93 VAL A N 1
ATOM 695 C CA . VAL A 1 93 ? 10.714 -5.107 -12.450 1.00 64.12 93 VAL A CA 1
ATOM 696 C C . VAL A 1 93 ? 10.693 -5.218 -13.969 1.00 64.12 93 VAL A C 1
ATOM 698 O O . VAL A 1 93 ? 10.859 -4.236 -14.700 1.00 64.12 93 VAL A O 1
ATOM 701 N N . SER A 1 94 ? 10.561 -6.449 -14.462 1.00 67.12 94 SER A N 1
ATOM 702 C CA . SER A 1 94 ? 10.558 -6.737 -15.897 1.00 67.12 94 SER A CA 1
ATOM 703 C C . SER A 1 94 ? 9.371 -6.044 -16.596 1.00 67.12 94 SER A C 1
ATOM 705 O O . SER A 1 94 ? 8.559 -5.377 -15.954 1.00 67.12 94 SER A O 1
ATOM 707 N N . ARG A 1 95 ? 9.206 -6.221 -17.913 1.00 70.38 95 ARG A N 1
ATOM 708 C CA . ARG A 1 95 ? 8.037 -5.700 -18.661 1.00 70.38 95 ARG A CA 1
ATOM 709 C C . ARG A 1 95 ? 6.677 -6.254 -18.176 1.00 70.38 95 ARG A C 1
ATOM 711 O O . ARG A 1 95 ? 5.638 -5.895 -18.712 1.00 70.38 95 ARG A O 1
ATOM 718 N N . GLY A 1 96 ? 6.660 -7.109 -17.156 1.00 75.00 96 GLY A N 1
ATOM 719 C CA . GLY A 1 96 ? 5.478 -7.464 -16.375 1.00 75.00 96 GLY A CA 1
ATOM 720 C C . GLY A 1 96 ? 5.845 -8.249 -15.114 1.00 75.00 96 GLY A C 1
ATOM 721 O O . GLY A 1 96 ? 6.978 -8.717 -14.968 1.00 75.00 96 GLY A O 1
ATOM 722 N N . GLY A 1 97 ? 4.897 -8.393 -14.191 1.00 77.19 97 GLY A N 1
ATOM 723 C CA . GLY A 1 97 ? 5.119 -9.119 -12.942 1.00 77.19 97 GLY A CA 1
ATOM 724 C C . GLY A 1 97 ? 4.043 -8.871 -11.888 1.00 77.19 97 GLY A C 1
ATOM 725 O O . GLY A 1 97 ? 2.927 -8.463 -12.202 1.00 77.19 97 GLY A O 1
ATOM 726 N N . LEU A 1 98 ? 4.399 -9.129 -10.628 1.00 78.75 98 LEU A N 1
ATOM 727 C CA . LEU A 1 98 ? 3.553 -8.895 -9.459 1.00 78.75 98 LEU A CA 1
ATOM 728 C C . LEU A 1 98 ? 4.199 -7.837 -8.556 1.00 78.75 98 LEU A C 1
ATOM 730 O O . LEU A 1 98 ? 5.345 -7.997 -8.134 1.00 78.75 98 LEU A O 1
ATOM 734 N N . LEU A 1 99 ? 3.452 -6.783 -8.236 1.00 80.31 99 LEU A N 1
ATOM 735 C CA . LEU A 1 99 ? 3.797 -5.827 -7.187 1.00 80.31 99 LEU A CA 1
ATOM 736 C C . LEU A 1 99 ? 3.299 -6.371 -5.853 1.00 80.31 99 LEU A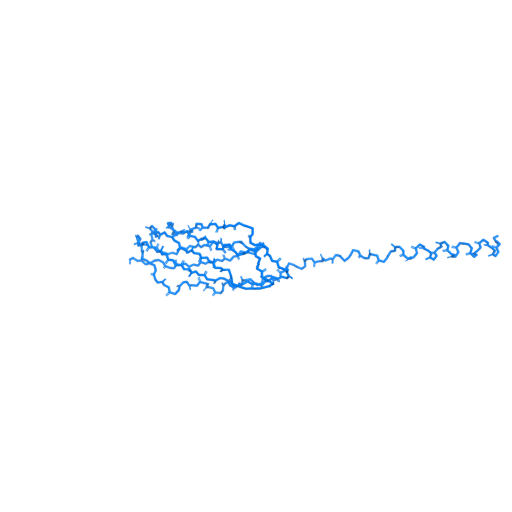 C 1
ATOM 738 O O . LEU A 1 99 ? 2.101 -6.596 -5.699 1.00 80.31 99 LEU A O 1
ATOM 742 N N . THR A 1 100 ? 4.193 -6.581 -4.893 1.00 83.50 100 THR A N 1
ATOM 743 C CA . THR A 1 100 ? 3.823 -7.081 -3.564 1.00 83.50 100 THR A CA 1
ATOM 744 C C . THR A 1 100 ? 3.715 -5.922 -2.586 1.00 83.50 100 THR A C 1
ATOM 746 O O . THR A 1 100 ? 4.699 -5.223 -2.350 1.00 83.50 100 THR A O 1
ATOM 749 N N . TYR A 1 101 ? 2.547 -5.768 -1.974 1.00 87.50 101 TYR A N 1
ATOM 750 C CA . TYR A 1 101 ? 2.302 -4.810 -0.903 1.00 87.50 101 TYR A CA 1
ATOM 751 C C . TYR A 1 101 ? 2.161 -5.542 0.424 1.00 87.50 101 TYR A C 1
ATOM 753 O O . TYR A 1 101 ? 1.457 -6.549 0.509 1.00 87.50 101 TYR A O 1
ATOM 761 N N . THR A 1 102 ? 2.803 -5.020 1.461 1.00 90.75 102 THR A N 1
ATOM 762 C CA . THR A 1 102 ? 2.582 -5.431 2.848 1.00 90.75 102 THR A CA 1
ATOM 763 C C . THR A 1 102 ? 1.542 -4.512 3.460 1.00 90.75 102 THR A C 1
ATOM 765 O O . THR A 1 102 ? 1.733 -3.301 3.459 1.00 90.75 102 THR A O 1
ATOM 768 N N . VAL A 1 103 ? 0.460 -5.075 3.990 1.00 92.19 103 VAL A N 1
ATOM 769 C CA . VAL A 1 103 ? -0.545 -4.333 4.753 1.00 92.19 103 VAL A CA 1
ATOM 770 C C . VAL A 1 103 ? -0.301 -4.557 6.233 1.00 92.19 103 VAL A C 1
ATOM 772 O O . VAL A 1 103 ? -0.201 -5.706 6.669 1.00 92.19 103 VAL A O 1
ATOM 775 N N . SER A 1 104 ? -0.230 -3.476 7.000 1.00 94.31 104 SER A N 1
ATOM 776 C CA . SER A 1 104 ? -0.061 -3.509 8.449 1.00 94.31 104 SER A CA 1
ATOM 777 C C . SER A 1 104 ? -0.952 -2.485 9.150 1.00 94.31 104 SER A C 1
ATOM 779 O O . SER A 1 104 ? -1.385 -1.505 8.547 1.00 94.31 104 SER A O 1
ATOM 781 N N . GLY A 1 105 ? -1.230 -2.722 10.431 1.00 95.38 105 GLY A N 1
ATOM 782 C CA . GLY A 1 105 ? -1.962 -1.795 11.296 1.00 95.38 105 GLY A CA 1
ATOM 783 C C . GLY A 1 105 ? -3.232 -2.402 11.888 1.00 95.38 105 GLY A C 1
ATOM 784 O O . GLY A 1 105 ? -3.453 -3.607 11.789 1.00 95.38 105 GLY A O 1
ATOM 785 N N . SER A 1 106 ? -4.058 -1.571 12.516 1.00 95.19 106 SER A N 1
ATOM 786 C CA . SER 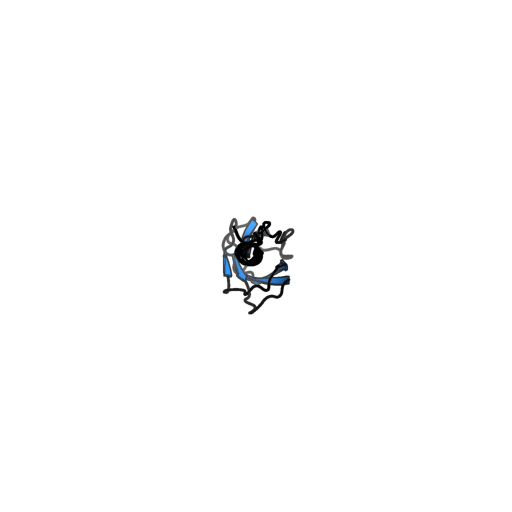A 1 106 ? -5.331 -1.964 13.127 1.00 95.19 106 SER A CA 1
ATOM 787 C C . SER A 1 106 ? -6.429 -1.034 12.611 1.00 95.19 106 SER A C 1
ATOM 789 O O . SER A 1 106 ? -6.301 0.173 12.795 1.00 95.19 106 SER A O 1
ATOM 791 N N . PRO A 1 107 ? -7.504 -1.540 11.984 1.00 95.44 107 PRO A N 1
ATOM 792 C CA . PRO A 1 107 ? -8.548 -0.677 11.451 1.00 95.44 107 PRO A CA 1
ATOM 793 C C . PRO A 1 107 ? -9.382 -0.057 12.580 1.00 95.44 107 PRO A C 1
ATOM 795 O O . PRO A 1 107 ? -9.875 -0.771 13.455 1.00 95.44 107 PRO A O 1
ATOM 798 N N . ASP A 1 108 ? -9.582 1.259 12.544 1.00 94.88 108 ASP A N 1
ATOM 799 C CA . ASP A 1 108 ? -10.251 1.999 13.627 1.00 94.88 108 ASP A CA 1
ATOM 800 C C . ASP A 1 108 ? -11.775 1.791 13.651 1.00 94.88 108 ASP A C 1
ATOM 802 O O . ASP A 1 108 ? -12.415 1.865 14.702 1.00 94.88 108 ASP A O 1
ATOM 806 N N . THR A 1 109 ? -12.375 1.529 12.487 1.00 95.88 109 THR A N 1
ATOM 807 C CA . THR A 1 109 ? -13.827 1.401 12.293 1.00 95.88 109 THR A CA 1
ATOM 808 C C . THR A 1 109 ? -14.176 0.230 11.375 1.00 95.88 109 THR A C 1
ATOM 810 O O . THR A 1 109 ? -13.316 -0.337 10.706 1.00 95.88 109 THR A O 1
ATOM 813 N N . THR A 1 110 ? -15.452 -0.152 11.343 1.00 94.69 110 THR A N 1
ATOM 814 C CA . THR A 1 110 ? -15.988 -1.085 10.342 1.00 94.69 110 THR A CA 1
ATOM 815 C C . THR A 1 110 ? -16.303 -0.368 9.033 1.00 94.69 110 THR A C 1
ATOM 817 O O . THR A 1 110 ? -16.465 0.854 9.003 1.00 94.69 110 THR A O 1
ATOM 820 N N . GLY A 1 111 ? -16.446 -1.128 7.949 1.00 91.81 111 GLY A N 1
ATOM 821 C CA . GLY A 1 111 ? -16.727 -0.599 6.615 1.00 91.81 111 GLY A CA 1
ATOM 822 C C . GLY A 1 111 ? -15.620 -0.948 5.631 1.00 91.81 111 GLY A C 1
ATOM 823 O O . GLY A 1 111 ? -14.993 -1.992 5.749 1.00 91.81 111 GLY A O 1
ATOM 824 N N . ASN A 1 112 ? -15.384 -0.088 4.646 1.00 91.12 112 ASN A N 1
ATOM 825 C CA . ASN A 1 112 ? -14.420 -0.360 3.584 1.00 91.12 112 ASN A CA 1
ATOM 826 C C . ASN A 1 112 ? -13.146 0.466 3.789 1.00 91.12 112 ASN A C 1
ATOM 828 O O . ASN A 1 112 ? -13.188 1.693 3.692 1.00 91.12 112 ASN A O 1
ATOM 832 N N . ALA A 1 113 ? -12.021 -0.208 4.033 1.00 92.19 113 ALA A N 1
ATOM 833 C CA . ALA A 1 113 ? -10.697 0.396 3.943 1.00 92.19 113 ALA A CA 1
ATOM 834 C C . ALA A 1 113 ? -10.256 0.399 2.475 1.00 92.19 113 ALA A C 1
ATOM 836 O O . ALA A 1 113 ? -10.274 -0.642 1.815 1.00 92.19 113 ALA A O 1
ATOM 837 N N . VAL A 1 114 ? -9.886 1.561 1.950 1.00 91.00 114 VAL A N 1
ATOM 838 C CA . VAL A 1 114 ? -9.601 1.758 0.527 1.00 91.00 114 VAL A CA 1
ATOM 839 C C . VAL A 1 114 ? -8.177 2.259 0.335 1.00 91.00 114 VAL A C 1
ATOM 841 O O . VAL A 1 114 ? -7.828 3.321 0.847 1.00 91.00 114 VAL A O 1
ATOM 844 N N . PHE A 1 115 ? -7.384 1.546 -0.461 1.00 90.44 115 PHE A N 1
ATOM 845 C CA . PHE A 1 115 ? -6.060 1.988 -0.896 1.00 90.44 115 PHE A CA 1
ATOM 846 C C . PHE A 1 115 ? -6.094 2.391 -2.367 1.00 90.44 115 PHE A C 1
ATOM 848 O O . PHE A 1 115 ? -6.545 1.617 -3.213 1.00 90.44 115 PHE A O 1
ATOM 855 N N . MET A 1 116 ? -5.598 3.593 -2.659 1.00 88.50 116 MET A N 1
ATOM 856 C CA . MET A 1 116 ? -5.387 4.086 -4.020 1.00 88.50 116 MET A CA 1
ATOM 857 C C . MET A 1 116 ? -3.924 3.873 -4.393 1.00 88.50 116 MET A C 1
ATOM 859 O O . MET A 1 116 ? -3.032 4.477 -3.804 1.00 88.50 116 MET A O 1
ATOM 863 N N . LEU A 1 117 ? -3.683 2.963 -5.329 1.00 83.62 117 LEU A N 1
ATOM 864 C CA . LEU A 1 117 ? -2.360 2.610 -5.821 1.00 83.62 117 LEU A CA 1
ATOM 865 C C . LEU A 1 117 ? -2.113 3.344 -7.133 1.00 83.62 117 LEU A C 1
ATOM 867 O O . LEU A 1 117 ? -2.736 3.019 -8.142 1.00 83.62 117 LEU A O 1
ATOM 871 N N . ASP A 1 118 ? -1.191 4.297 -7.125 1.00 78.69 118 ASP A N 1
ATOM 872 C CA . ASP A 1 118 ? -0.783 5.007 -8.333 1.00 78.69 118 ASP A CA 1
ATOM 873 C C . ASP A 1 118 ? 0.499 4.397 -8.898 1.00 78.69 118 ASP A C 1
ATOM 875 O O . ASP A 1 118 ? 1.531 4.323 -8.227 1.00 78.69 118 ASP A O 1
ATOM 879 N N . PHE A 1 119 ? 0.435 3.951 -10.150 1.00 72.81 119 PHE A N 1
ATOM 880 C CA . PHE A 1 119 ? 1.558 3.361 -10.861 1.00 72.81 119 PHE A CA 1
ATOM 881 C C . PHE A 1 119 ? 1.594 3.844 -12.310 1.00 72.81 119 PHE A C 1
ATOM 883 O O . PHE A 1 119 ? 0.685 3.576 -13.090 1.00 72.81 119 PHE A O 1
ATOM 890 N N . ASN A 1 120 ? 2.666 4.551 -12.682 1.00 69.44 120 ASN A N 1
ATOM 891 C CA . ASN A 1 120 ? 2.909 5.037 -14.046 1.00 69.44 120 ASN A CA 1
ATOM 892 C C . ASN A 1 120 ? 1.702 5.712 -14.710 1.00 69.44 120 ASN A C 1
ATOM 894 O O . ASN A 1 120 ? 1.383 5.403 -15.849 1.00 69.44 120 ASN A O 1
ATOM 898 N N . GLN A 1 121 ? 1.059 6.657 -14.013 1.00 70.06 121 GLN A N 1
ATOM 899 C CA . GLN A 1 121 ? -0.115 7.403 -14.503 1.00 70.06 121 GLN A CA 1
ATOM 900 C C . GLN A 1 121 ? -1.424 6.594 -14.554 1.00 70.06 121 GLN A C 1
ATOM 902 O O . GLN A 1 121 ? -2.430 7.093 -15.053 1.00 70.06 121 GLN A O 1
ATOM 907 N N . HIS A 1 122 ? -1.438 5.387 -13.984 1.00 73.44 122 HIS A N 1
ATOM 908 C CA . HIS A 1 122 ? -2.641 4.585 -13.787 1.00 73.44 122 HIS A CA 1
ATOM 909 C C . HIS A 1 122 ? -2.915 4.403 -12.300 1.00 73.44 122 HIS A C 1
ATOM 911 O O . HIS A 1 122 ? -2.018 4.052 -11.535 1.00 73.44 122 HIS A O 1
ATOM 917 N N . SER A 1 123 ? -4.167 4.613 -11.908 1.00 77.75 123 SER A N 1
ATOM 918 C CA . SER A 1 123 ? -4.624 4.425 -10.534 1.00 77.75 123 SER A CA 1
ATOM 919 C C . SER A 1 123 ? -5.420 3.127 -10.417 1.00 77.75 123 SER A C 1
ATOM 921 O O . SER A 1 123 ? -6.257 2.820 -11.267 1.00 77.75 123 SER A O 1
ATOM 923 N N . CYS A 1 124 ? -5.186 2.375 -9.348 1.00 79.75 124 CYS A N 1
ATOM 924 C CA . CYS A 1 124 ? -5.908 1.157 -8.999 1.00 79.75 124 CYS A CA 1
ATOM 925 C C . CYS A 1 124 ? -6.467 1.263 -7.578 1.00 79.75 124 CYS A C 1
ATOM 927 O O . CYS A 1 124 ? -5.781 1.714 -6.664 1.00 79.75 124 CYS A O 1
ATOM 929 N N . GLN A 1 125 ? -7.707 0.814 -7.386 1.00 84.12 125 GLN A N 1
ATOM 930 C CA . GLN A 1 125 ? -8.358 0.796 -6.081 1.00 84.12 125 GLN A CA 1
ATOM 931 C C . GLN A 1 125 ? -8.354 -0.619 -5.491 1.00 84.12 125 GLN A C 1
ATOM 933 O O . GLN A 1 125 ? -8.792 -1.574 -6.133 1.00 84.12 125 GLN A O 1
ATOM 938 N N . VAL A 1 126 ? -7.914 -0.739 -4.241 1.00 84.69 126 VAL A N 1
ATOM 939 C CA . VAL A 1 126 ? -7.994 -1.967 -3.438 1.00 84.69 126 VAL A CA 1
ATOM 940 C C . VAL A 1 126 ? -8.950 -1.718 -2.280 1.00 84.69 126 VAL A C 1
ATOM 942 O O . VAL A 1 126 ? -8.764 -0.765 -1.526 1.00 84.69 126 VAL A O 1
ATOM 945 N N . VAL A 1 127 ? -9.973 -2.564 -2.139 1.00 87.00 127 VAL A N 1
ATOM 946 C CA . VAL A 1 127 ? -11.010 -2.423 -1.108 1.00 87.00 127 VAL A CA 1
ATOM 947 C C . VAL A 1 127 ? -10.968 -3.613 -0.158 1.00 87.00 127 VAL A C 1
ATOM 949 O O . VAL A 1 127 ? -11.146 -4.757 -0.579 1.00 87.00 127 VAL A O 1
ATOM 952 N N . LEU A 1 128 ? -10.774 -3.334 1.131 1.00 87.44 128 LEU A N 1
ATOM 953 C CA . LEU A 1 128 ? -10.777 -4.326 2.201 1.00 87.44 128 LEU A CA 1
ATOM 954 C C . LEU A 1 128 ? -12.015 -4.137 3.089 1.00 87.44 128 LEU A C 1
ATOM 956 O O . LEU A 1 128 ? -12.136 -3.093 3.737 1.00 87.44 128 LEU A O 1
ATOM 960 N N . PRO A 1 129 ? -12.933 -5.117 3.139 1.00 90.00 129 PRO A N 1
ATOM 961 C CA . PRO A 1 129 ? -14.065 -5.066 4.051 1.00 90.00 129 PRO A CA 1
ATOM 962 C C . PRO A 1 129 ? -13.611 -5.354 5.488 1.00 90.00 129 PRO A C 1
ATOM 964 O O . PRO A 1 129 ? -12.935 -6.351 5.754 1.00 90.00 129 PRO A O 1
ATOM 967 N N . ILE A 1 130 ? -14.015 -4.484 6.409 1.00 93.00 130 ILE A N 1
ATOM 968 C CA . ILE A 1 130 ? -13.753 -4.566 7.845 1.00 93.00 130 ILE A CA 1
ATOM 969 C C . ILE A 1 130 ? -15.069 -4.838 8.577 1.00 93.00 130 ILE A C 1
ATOM 971 O O . ILE A 1 130 ? -16.027 -4.066 8.449 1.00 93.00 130 ILE A O 1
ATOM 975 N N . LEU A 1 131 ? -15.101 -5.919 9.351 1.00 93.25 131 LEU A N 1
ATOM 976 C CA . LEU A 1 131 ? -16.235 -6.338 10.174 1.00 93.25 131 LEU A CA 1
ATOM 977 C C . LEU A 1 131 ? -16.040 -5.948 11.649 1.00 93.25 131 LEU A C 1
ATOM 979 O O . LEU A 1 131 ? -14.966 -5.482 12.042 1.00 93.25 131 LEU A O 1
ATOM 983 N N . GLU A 1 132 ? -17.109 -6.098 12.436 1.00 89.62 132 GLU A N 1
ATOM 984 C CA . GLU A 1 132 ? -17.089 -5.921 13.899 1.00 89.62 132 GLU A CA 1
ATOM 985 C C . GLU A 1 132 ? -16.330 -7.028 14.627 1.00 89.62 132 GLU A C 1
ATOM 987 O O . GLU A 1 132 ? -16.356 -8.189 14.154 1.00 89.62 132 GLU A O 1
#

pLDDT: mean 75.41, std 15.72, range [39.25, 95.88]

Sequence (132 aa):
MNTRQIELIIVLLAISIIFQGCSKNDFVVSPAVVNPPCPDAKLSVTLIRGTTYMGTFTVPYVAEKPIALETENTIESTGVKGLLATLKNNTLVSRGGLLTYTVSGSPDTTGNAVFMLDFNQHSCQVVLPILE

Foldseek 3Di:
DDPVVVVVVVVVVVVVVVPPPPPVPPPPVPVPPWDDAVVAQEDPDAAEAQDKDKDKTKTKTAAPAKDAPDDWDWWAWPPWGFKIWTWDGDGIDGRIDITMIIITTGTNDFDWTWTWDDDPNDTYIHIYGYDD

Secondary structure (DSSP, 8-state):
--HHHHHHHHHHHHHHHTT------------------------SS-EETT--EEEEEEEEEE-SS-B---S--EEE-EES-SEEEEE---S-B-SEEEEEEEEEE--SSSEEEEEEEEETTEEEEEEEEEE-